Protein AF-A0A9D4T4E4-F1 (afdb_monomer)

pLDDT: mean 84.23, std 13.69, range [41.06, 98.38]

Organism: Rhipicephalus sanguineus (NCBI:txid34632)

Radius of gyration: 38.98 Å; Cα contacts (8 Å, |Δi|>4): 23; chains: 1; bounding box: 64×42×98 Å

Solvent-accessible surface area (backbone atoms only — not comparable to full-atom values): 7579 Å² total; per-residue (Å²): 111,74,64,62,55,51,50,53,55,56,48,52,54,49,51,55,43,43,73,77,37,86,53,68,66,42,52,54,54,53,50,53,52,52,51,52,53,51,50,41,46,73,77,64,46,86,82,84,79,56,64,70,61,50,53,53,48,50,54,52,51,49,52,51,49,53,53,49,51,54,53,51,51,52,51,52,51,52,53,52,50,52,52,51,52,54,50,50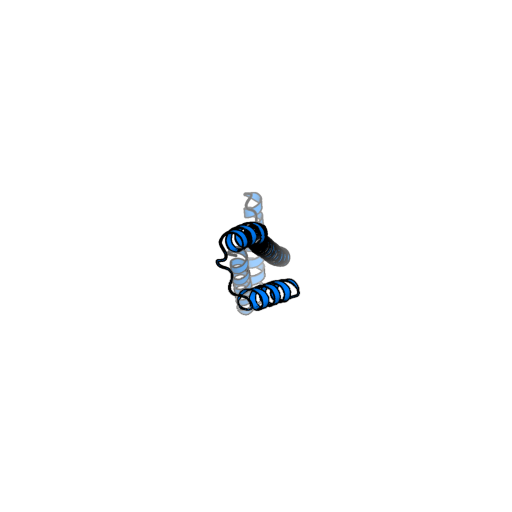,54,51,52,50,53,49,50,52,56,53,56,69,48,45,63,61,50,50,54,53,32,58,77,66,68,71,63,63,85,63,72,53,57,58,50,52,51,52,53,51,53,68,70,77,113

InterPro domains:
  IPR007019 Surfeit locus 6 [PTHR14369] (6-119)
  IPR029190 Ribosomal RNA-processing protein 14/surfeit locus protein 6, C-terminal domain [PF04935] (5-107)

Structure (mmCIF, N/CA/C/O backbone):
data_AF-A0A9D4T4E4-F1
#
_entry.id   AF-A0A9D4T4E4-F1
#
loop_
_atom_site.group_PDB
_atom_site.id
_atom_site.type_symbol
_atom_site.label_atom_id
_atom_site.label_alt_id
_atom_site.label_comp_id
_atom_site.label_asym_id
_atom_site.label_entity_id
_atom_site.label_seq_id
_atom_site.pdbx_PDB_ins_code
_atom_site.Cartn_x
_atom_site.Cartn_y
_atom_site.Cartn_z
_atom_site.occupancy
_atom_site.B_iso_or_equiv
_atom_site.auth_seq_id
_atom_site.auth_comp_id
_atom_site.auth_asym_id
_atom_site.auth_atom_id
_atom_site.pdbx_PDB_model_num
ATOM 1 N N . MET A 1 1 ? -3.574 -0.865 19.584 1.00 66.56 1 MET A N 1
ATOM 2 C CA . MET A 1 1 ? -4.077 0.512 19.844 1.00 66.56 1 MET A CA 1
ATOM 3 C C . MET A 1 1 ? -4.085 0.703 21.353 1.00 66.56 1 MET A C 1
ATOM 5 O O . MET A 1 1 ? -4.354 -0.276 22.032 1.00 66.56 1 MET A O 1
ATOM 9 N N . LYS A 1 2 ? -3.788 1.898 21.884 1.00 76.06 2 LYS A N 1
ATOM 10 C CA . LYS A 1 2 ? -3.847 2.154 23.340 1.00 76.06 2 LYS A CA 1
ATOM 11 C C . LYS A 1 2 ? -5.277 1.988 23.887 1.00 76.06 2 LYS A C 1
ATOM 13 O O . LYS A 1 2 ? -5.453 1.361 24.914 1.00 76.06 2 LYS A O 1
ATOM 18 N N . VAL A 1 3 ? -6.276 2.438 23.122 1.00 82.44 3 VAL A N 1
ATOM 19 C CA . VAL A 1 3 ? -7.704 2.424 23.501 1.00 82.44 3 VAL A CA 1
ATOM 20 C C . VAL A 1 3 ? -8.283 1.013 23.661 1.00 82.44 3 VAL A C 1
ATOM 22 O O . VAL A 1 3 ? -8.920 0.740 24.663 1.00 82.44 3 VAL A O 1
ATOM 25 N N . VAL A 1 4 ? -8.020 0.096 22.722 1.00 83.56 4 VAL A N 1
ATOM 26 C CA . VAL A 1 4 ? -8.532 -1.292 22.803 1.00 83.56 4 VAL A CA 1
ATOM 27 C C . VAL A 1 4 ? -7.968 -2.021 24.025 1.00 83.56 4 VAL A C 1
ATOM 29 O O . VAL A 1 4 ? -8.730 -2.574 24.802 1.00 83.56 4 VAL A O 1
ATOM 32 N N . ARG A 1 5 ? -6.654 -1.904 24.262 1.00 84.12 5 ARG A N 1
ATOM 33 C CA . ARG A 1 5 ? -6.010 -2.466 25.461 1.00 84.12 5 ARG A CA 1
ATOM 34 C C . ARG A 1 5 ? -6.554 -1.860 26.752 1.00 84.12 5 ARG A C 1
ATOM 36 O O . ARG A 1 5 ? -6.746 -2.565 27.730 1.00 84.12 5 ARG A O 1
ATOM 43 N N . GLN A 1 6 ? -6.821 -0.554 26.751 1.00 82.31 6 GLN A N 1
ATOM 44 C CA . GLN A 1 6 ? -7.421 0.110 27.904 1.00 82.31 6 GLN A CA 1
ATOM 45 C C . GLN A 1 6 ? -8.834 -0.415 28.190 1.00 82.31 6 GLN A C 1
ATOM 47 O O . GLN A 1 6 ? -9.192 -0.562 29.352 1.00 82.31 6 GLN A O 1
ATOM 52 N N . LEU A 1 7 ? -9.624 -0.716 27.154 1.00 83.06 7 LEU A N 1
ATOM 53 C CA . LEU A 1 7 ? -10.957 -1.297 27.313 1.00 83.06 7 LEU A CA 1
ATOM 54 C C . LEU A 1 7 ? -10.909 -2.733 27.823 1.00 83.06 7 LEU A C 1
ATOM 56 O O . LEU A 1 7 ? -11.669 -3.050 28.726 1.00 83.06 7 LEU A O 1
ATOM 60 N N . GLU A 1 8 ? -10.003 -3.563 27.307 1.00 85.19 8 GLU A N 1
ATOM 61 C CA . GLU A 1 8 ? -9.796 -4.939 27.782 1.00 85.19 8 GLU A CA 1
ATOM 62 C C . GLU A 1 8 ? -9.475 -4.954 29.283 1.00 85.19 8 GLU A C 1
ATOM 64 O O . GLU A 1 8 ? -10.204 -5.563 30.061 1.00 85.19 8 GLU A O 1
ATOM 69 N N . VAL A 1 9 ? -8.485 -4.160 29.707 1.00 86.62 9 VAL A N 1
ATOM 70 C CA . VAL A 1 9 ? -8.121 -3.997 31.126 1.00 86.62 9 VAL A CA 1
ATOM 71 C C . VAL A 1 9 ? -9.294 -3.462 31.951 1.00 86.62 9 VAL A C 1
ATOM 73 O O . VAL A 1 9 ? -9.502 -3.858 33.095 1.00 86.62 9 VAL A O 1
ATOM 76 N N . ASN A 1 10 ? -10.076 -2.536 31.395 1.00 81.81 10 ASN A N 1
ATOM 77 C CA . ASN A 1 10 ? -11.219 -1.963 32.095 1.00 81.81 10 ASN A CA 1
ATOM 78 C C . ASN A 1 10 ? -12.392 -2.937 32.227 1.00 81.81 10 ASN A C 1
ATOM 80 O O . ASN A 1 10 ? -13.166 -2.747 33.162 1.00 81.81 10 ASN A O 1
ATOM 84 N N . VAL A 1 11 ? -12.550 -3.896 31.310 1.00 84.69 11 VAL A N 1
ATOM 85 C CA . VAL A 1 11 ? -13.552 -4.972 31.366 1.00 84.69 11 VAL A CA 1
ATOM 86 C C . VAL A 1 11 ? -13.113 -6.041 32.358 1.00 84.69 11 VAL A C 1
ATOM 88 O O . VAL A 1 11 ? -13.910 -6.446 33.191 1.00 84.69 11 VAL A O 1
ATOM 91 N N . GLU A 1 12 ? -11.844 -6.439 32.326 1.00 85.00 12 GLU A N 1
ATOM 92 C CA . GLU A 1 12 ? -11.268 -7.416 33.256 1.00 85.00 12 GLU A CA 1
ATOM 93 C C . GLU A 1 12 ? -11.374 -6.940 34.710 1.00 85.00 12 GLU A C 1
ATOM 95 O O . GLU A 1 12 ? -11.866 -7.661 35.567 1.00 85.00 12 GLU A O 1
ATOM 100 N N . LYS A 1 13 ? -11.078 -5.660 34.971 1.00 82.88 13 LYS A N 1
ATOM 101 C CA . LYS A 1 13 ? -11.311 -5.053 36.292 1.00 82.88 13 LYS A CA 1
ATOM 102 C C . LYS A 1 13 ? -12.771 -5.111 36.744 1.00 82.88 13 LYS A C 1
ATOM 104 O O . LYS A 1 13 ? -13.008 -5.248 37.934 1.00 82.88 13 LYS A O 1
ATOM 109 N N . MET A 1 14 ? -13.732 -4.957 35.827 1.00 76.19 14 MET A N 1
ATOM 110 C CA . MET A 1 14 ? -15.157 -5.031 36.182 1.00 76.19 14 MET A CA 1
ATOM 111 C C . MET A 1 14 ? -15.578 -6.462 36.494 1.00 76.19 14 MET A C 1
ATOM 113 O O . MET A 1 14 ? -16.314 -6.652 37.448 1.00 76.19 14 MET A O 1
ATOM 117 N N . LYS A 1 15 ? -15.064 -7.446 35.747 1.00 81.50 15 LYS A N 1
ATOM 118 C CA . LYS A 1 15 ? -15.314 -8.865 36.018 1.00 81.50 15 LYS A CA 1
ATOM 119 C C . LYS A 1 15 ? -14.782 -9.282 37.386 1.00 81.50 15 LYS A C 1
ATOM 121 O O . LYS A 1 15 ? -15.525 -9.856 38.163 1.00 81.50 15 LYS A O 1
ATOM 126 N N . ASN A 1 16 ? -13.553 -8.890 37.722 1.00 82.12 16 ASN A N 1
ATOM 127 C CA . ASN A 1 16 ? -12.975 -9.197 39.034 1.00 82.12 16 ASN A CA 1
ATOM 128 C C . ASN A 1 16 ? -13.783 -8.547 40.177 1.00 82.12 16 ASN A C 1
ATOM 130 O O . ASN A 1 16 ? -14.020 -9.164 41.204 1.00 82.12 16 ASN A O 1
ATOM 134 N N . LEU A 1 17 ? -14.267 -7.313 39.980 1.00 74.69 17 LEU A N 1
ATOM 135 C CA . LEU A 1 17 ? -15.128 -6.624 40.953 1.00 74.69 17 LEU A CA 1
ATOM 136 C C . LEU A 1 17 ? -16.529 -7.250 41.081 1.00 74.69 17 LEU A C 1
ATOM 138 O O . LEU A 1 17 ? -17.143 -7.125 42.135 1.00 74.69 17 LEU A O 1
ATOM 142 N N . GLU A 1 18 ? -17.044 -7.871 40.017 1.00 74.62 18 GLU A N 1
ATOM 143 C CA . GLU A 1 18 ? -18.303 -8.630 40.021 1.00 74.62 18 GLU A CA 1
ATOM 144 C C . GLU A 1 18 ? -18.142 -10.002 40.703 1.00 74.62 18 GLU A C 1
ATOM 146 O O . GLU A 1 18 ? -19.095 -10.492 41.304 1.00 74.62 18 GLU A O 1
ATOM 151 N N . GLU A 1 19 ? -16.949 -10.602 40.642 1.00 74.88 19 GLU A N 1
ATOM 152 C CA . GLU A 1 19 ? -16.606 -11.855 41.333 1.00 74.88 19 GLU A CA 1
ATOM 153 C C . GLU A 1 19 ? -16.436 -11.663 42.852 1.00 74.88 19 GLU A C 1
ATOM 155 O O . GLU A 1 19 ? -16.855 -12.528 43.621 1.00 74.88 19 GLU A O 1
ATOM 160 N N . ASP A 1 20 ? -15.871 -10.530 43.286 1.00 70.94 20 ASP A N 1
ATOM 161 C CA . ASP A 1 20 ? -15.592 -10.245 44.702 1.00 70.94 20 ASP A CA 1
ATOM 162 C C . ASP A 1 20 ? -16.824 -9.752 45.502 1.00 70.94 20 ASP A C 1
ATOM 164 O O . ASP A 1 20 ? -16.930 -10.039 46.695 1.00 70.94 20 ASP A O 1
ATOM 168 N N . ASP A 1 21 ? -17.757 -9.005 44.888 1.00 67.50 21 ASP A N 1
ATOM 169 C CA . ASP A 1 21 ? -18.919 -8.400 45.570 1.00 67.50 21 ASP A CA 1
ATOM 170 C C . ASP A 1 21 ? -20.192 -8.439 44.684 1.00 67.50 21 ASP A C 1
ATOM 172 O O . ASP A 1 21 ? -20.262 -7.745 43.664 1.00 67.50 21 ASP A O 1
ATOM 176 N N . PRO A 1 22 ? -21.259 -9.165 45.074 1.00 67.06 22 PRO A N 1
ATOM 177 C CA . PRO A 1 22 ? -22.201 -9.702 44.093 1.00 67.06 22 PRO A CA 1
ATOM 178 C C . PRO A 1 22 ? -23.139 -8.699 43.403 1.00 67.06 22 PRO A C 1
ATOM 180 O O . PRO A 1 22 ? -23.575 -9.000 42.300 1.00 67.06 22 PRO A O 1
ATOM 183 N N . GLU A 1 23 ? -23.460 -7.512 43.953 1.00 68.25 23 GLU A N 1
ATOM 184 C CA . GLU A 1 23 ? -24.370 -6.583 43.234 1.00 68.25 23 GLU A CA 1
ATOM 185 C C . GLU A 1 23 ? -24.256 -5.082 43.554 1.00 68.25 23 GLU A C 1
ATOM 187 O O . GLU A 1 23 ? -24.329 -4.255 42.641 1.00 68.25 23 GLU A O 1
ATOM 192 N N . ARG A 1 24 ? -24.134 -4.678 44.830 1.00 72.31 24 ARG A N 1
ATOM 193 C CA . ARG A 1 24 ? -24.204 -3.244 45.195 1.00 72.31 24 ARG A CA 1
ATOM 194 C C . ARG A 1 24 ? -22.977 -2.457 44.736 1.00 72.31 24 ARG A C 1
ATOM 196 O O . ARG A 1 24 ? -23.123 -1.429 44.080 1.00 72.31 24 ARG A O 1
ATOM 203 N N . ARG A 1 25 ? -21.771 -2.962 45.019 1.00 74.00 25 ARG A N 1
ATOM 204 C CA . ARG A 1 25 ? -20.511 -2.297 44.639 1.00 74.00 25 ARG A CA 1
ATOM 205 C C . ARG A 1 25 ? -20.329 -2.222 43.121 1.00 74.00 25 ARG A C 1
ATOM 207 O O . ARG A 1 25 ? -19.860 -1.202 42.618 1.00 74.00 25 ARG A O 1
ATOM 214 N N . ALA A 1 26 ? -20.753 -3.254 42.390 1.00 74.44 26 ALA A N 1
ATOM 215 C CA . ALA A 1 26 ? -20.711 -3.273 40.931 1.00 74.44 26 ALA A CA 1
ATOM 216 C C . ALA A 1 26 ? -21.625 -2.198 40.311 1.00 74.44 26 ALA A C 1
ATOM 218 O O . ALA A 1 26 ? -21.178 -1.442 39.444 1.00 74.44 26 ALA A O 1
ATOM 219 N N . LYS A 1 27 ? -22.869 -2.064 40.799 1.00 82.25 27 LYS A N 1
ATOM 220 C CA . LYS A 1 27 ? -23.818 -1.031 40.339 1.00 82.25 27 LYS A CA 1
ATOM 221 C C . LYS A 1 27 ? -23.291 0.381 40.614 1.00 82.25 27 LYS A C 1
ATOM 223 O O . LYS A 1 27 ? -23.223 1.194 39.694 1.00 82.25 27 LYS A O 1
ATOM 228 N N . GLU A 1 28 ? -22.788 0.643 41.821 1.00 85.25 28 GLU A N 1
ATOM 229 C CA . GLU A 1 28 ? -22.179 1.936 42.172 1.00 85.25 28 GLU A CA 1
ATOM 230 C C . GLU A 1 28 ? -20.954 2.272 41.299 1.00 85.25 28 GLU A C 1
ATOM 232 O O . GLU A 1 28 ? -20.758 3.420 40.889 1.00 85.25 28 GLU A O 1
ATOM 237 N N . ALA A 1 29 ? -20.110 1.282 40.986 1.00 83.69 29 ALA A N 1
ATOM 238 C CA . ALA A 1 29 ? -18.943 1.474 40.126 1.00 83.69 29 ALA A CA 1
ATOM 239 C C . ALA A 1 29 ? -19.335 1.769 38.667 1.00 83.69 29 ALA A C 1
ATOM 241 O O . ALA A 1 29 ? -18.710 2.615 38.014 1.00 83.69 29 ALA A O 1
ATOM 242 N N . GLN A 1 30 ? -20.374 1.105 38.152 1.00 84.44 30 GLN A N 1
ATOM 243 C CA . GLN A 1 30 ? -20.922 1.371 36.821 1.00 84.44 30 GLN A CA 1
ATOM 244 C C . GLN A 1 30 ? -21.548 2.770 36.739 1.00 84.44 30 GLN A C 1
ATOM 246 O O . GLN A 1 30 ? -21.277 3.503 35.786 1.00 84.44 30 GLN A O 1
ATOM 251 N N . GLU A 1 31 ? -22.313 3.179 37.752 1.00 89.75 31 GLU A N 1
ATOM 252 C CA . GLU A 1 31 ? -22.899 4.520 37.836 1.00 89.75 31 GLU A CA 1
ATOM 253 C C . GLU A 1 31 ? -21.822 5.604 37.868 1.00 89.75 31 GLU A C 1
ATOM 255 O O . GLU A 1 31 ? -21.859 6.525 37.050 1.00 89.75 31 GLU A O 1
ATOM 260 N N . LYS A 1 32 ? -20.800 5.459 38.723 1.00 90.44 32 LYS A N 1
ATOM 261 C CA . LYS A 1 32 ? -19.649 6.378 38.754 1.00 90.44 32 LYS A CA 1
ATOM 262 C C . LYS A 1 32 ? -18.988 6.491 37.382 1.00 90.44 32 LYS A C 1
ATOM 264 O O . LYS A 1 32 ? -18.742 7.598 36.907 1.00 90.44 32 LYS A O 1
ATOM 269 N N . ARG A 1 33 ? -18.746 5.368 36.694 1.00 87.44 33 ARG A N 1
ATOM 270 C CA . ARG A 1 33 ? -18.189 5.376 35.328 1.00 87.44 33 ARG A CA 1
ATOM 271 C C . ARG A 1 33 ? -19.090 6.108 34.336 1.00 87.44 33 ARG A C 1
ATOM 273 O O . ARG A 1 33 ? -18.580 6.827 33.480 1.00 87.44 33 ARG A O 1
ATOM 280 N N . ASN A 1 34 ? -20.403 5.939 34.429 1.00 90.12 34 ASN A N 1
ATOM 281 C CA . ASN A 1 34 ? -21.346 6.613 33.541 1.00 90.12 34 ASN A CA 1
ATOM 282 C C . ASN A 1 34 ? -21.364 8.128 33.777 1.00 90.12 34 ASN A C 1
ATOM 284 O O . ASN A 1 34 ? -21.330 8.881 32.802 1.00 90.12 34 ASN A O 1
ATOM 288 N N . TRP A 1 35 ? -21.312 8.572 35.035 1.00 93.69 35 TRP A N 1
ATOM 289 C CA . TRP A 1 35 ? -21.200 9.989 35.385 1.00 93.69 35 TRP A CA 1
ATOM 290 C C . TRP A 1 35 ? -19.883 10.606 34.918 1.00 93.69 35 TRP A C 1
ATOM 292 O O . TRP A 1 35 ? -19.902 11.656 34.280 1.00 93.69 35 TRP A O 1
ATOM 302 N N . HIS A 1 36 ? -18.753 9.925 35.132 1.00 91.69 36 HIS A N 1
ATOM 303 C CA . HIS A 1 36 ? -17.462 10.379 34.609 1.00 91.69 36 HIS A CA 1
ATOM 304 C C . HIS A 1 36 ? -17.482 10.507 33.084 1.00 91.69 36 HIS A C 1
ATOM 306 O O . HIS A 1 36 ? -17.087 11.533 32.548 1.00 91.69 36 HIS A O 1
ATOM 312 N N . ARG A 1 37 ? -18.050 9.527 32.370 1.00 90.38 37 ARG A N 1
ATOM 313 C CA . ARG A 1 37 ? -18.204 9.607 30.909 1.00 90.38 37 ARG A CA 1
ATOM 314 C C . ARG A 1 37 ? -19.104 10.755 30.462 1.00 90.38 37 ARG A C 1
ATOM 316 O O . ARG A 1 37 ? -18.900 11.293 29.377 1.00 90.38 37 ARG A O 1
ATOM 323 N N . ALA A 1 38 ? -20.157 11.069 31.212 1.00 92.62 38 ALA A N 1
ATOM 324 C CA . ALA A 1 38 ? -21.030 12.197 30.903 1.00 92.62 38 ALA A CA 1
ATOM 325 C C . ALA A 1 38 ? -20.283 13.525 31.085 1.00 92.62 38 ALA A C 1
ATOM 327 O O . ALA A 1 38 ? -20.362 14.387 30.211 1.00 92.62 38 ALA A O 1
ATOM 328 N N . LEU A 1 39 ? -19.498 13.637 32.159 1.00 95.62 39 LEU A N 1
ATOM 329 C CA . LEU A 1 39 ? -18.659 14.795 32.448 1.00 95.62 39 LEU A CA 1
ATOM 330 C C . LEU A 1 39 ? -17.564 14.987 31.388 1.00 95.62 39 LEU A C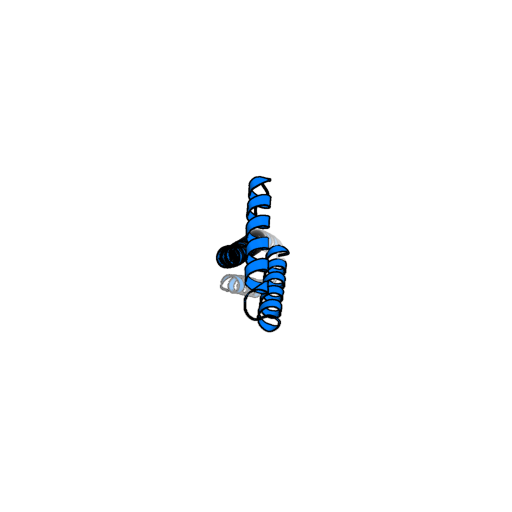 1
ATOM 332 O O . LEU A 1 39 ? -17.480 16.065 30.810 1.00 95.62 39 LEU A O 1
ATOM 336 N N . ASP A 1 40 ? -16.833 13.929 31.025 1.00 93.88 40 ASP A N 1
ATOM 337 C CA . ASP A 1 40 ? -15.817 13.958 29.960 1.00 93.88 40 ASP A CA 1
ATOM 338 C C . ASP A 1 40 ? -16.411 14.432 28.624 1.00 93.88 40 ASP A C 1
ATOM 340 O O . ASP A 1 40 ? -15.809 15.215 27.887 1.00 93.88 40 ASP A O 1
ATOM 344 N N . ARG A 1 41 ? -17.622 13.966 28.288 1.00 93.19 41 ARG A N 1
ATOM 345 C CA . ARG A 1 41 ? -18.318 14.400 27.069 1.00 93.19 41 ARG A CA 1
ATOM 346 C C . ARG A 1 41 ? -18.737 15.866 27.140 1.00 93.19 41 ARG A C 1
ATOM 348 O O . ARG A 1 41 ? -18.639 16.543 26.119 1.00 93.19 41 ARG A O 1
ATOM 355 N N . ALA A 1 42 ? -19.186 16.341 28.301 1.00 94.75 42 ALA A N 1
ATOM 356 C CA . ALA A 1 42 ? -19.554 17.739 28.518 1.00 94.75 42 ALA A CA 1
ATOM 357 C C . ALA A 1 42 ? -18.334 18.672 28.447 1.00 94.75 42 ALA A C 1
ATOM 359 O O . ALA A 1 42 ? -18.428 19.761 27.889 1.00 94.75 42 ALA A O 1
ATOM 360 N N . GLU A 1 43 ? -17.174 18.210 28.917 1.00 94.88 43 GLU A N 1
ATOM 361 C CA . GLU A 1 43 ? -15.883 18.894 28.769 1.00 94.88 43 GLU A CA 1
ATOM 362 C C . GLU A 1 43 ? -15.386 18.908 27.305 1.00 94.88 43 GLU A C 1
ATOM 364 O O . GLU A 1 43 ? -14.505 19.680 26.933 1.00 94.88 43 GLU A O 1
ATOM 369 N N . GLY A 1 44 ? -15.980 18.083 26.433 1.00 92.81 44 GLY A N 1
ATOM 370 C CA . GLY A 1 44 ? -15.663 18.006 25.004 1.00 92.81 44 GLY A CA 1
ATOM 371 C C . GLY A 1 44 ? -14.685 16.886 24.632 1.00 92.81 44 GLY A C 1
ATOM 372 O O . GLY A 1 44 ? -14.245 16.789 23.478 1.00 92.81 44 GLY A O 1
ATOM 373 N N . ILE A 1 45 ? -14.355 15.998 25.571 1.00 92.44 45 ILE A N 1
ATOM 374 C CA . ILE A 1 45 ? -13.484 14.845 25.344 1.00 92.44 45 ILE A CA 1
ATOM 375 C C . ILE A 1 45 ? -14.254 13.765 24.568 1.00 92.44 45 ILE A C 1
ATOM 377 O O . ILE A 1 45 ? -15.332 13.300 24.942 1.00 92.44 45 ILE A O 1
ATOM 381 N N . LYS A 1 46 ? -13.679 13.314 23.445 1.00 88.69 46 LYS A N 1
ATOM 382 C CA . LYS A 1 46 ? -14.278 12.278 22.586 1.00 88.69 46 LYS A CA 1
ATOM 383 C C . LYS A 1 46 ? -14.059 10.880 23.169 1.00 88.69 46 LYS A C 1
ATOM 385 O O . LYS A 1 46 ? -13.093 10.204 22.808 1.00 88.69 46 LYS A O 1
ATOM 390 N N . VAL A 1 47 ? -14.988 10.431 24.007 1.00 88.19 47 VAL A N 1
ATOM 391 C CA . VAL A 1 47 ? -15.012 9.070 24.569 1.00 88.19 47 VAL A CA 1
ATOM 392 C C . VAL A 1 47 ? -15.311 8.044 23.462 1.00 88.19 47 VAL A C 1
ATOM 394 O O . VAL A 1 47 ? -16.315 8.154 22.759 1.00 88.19 47 VAL A O 1
ATOM 397 N N . ARG A 1 48 ? -14.424 7.058 23.264 1.00 85.31 48 ARG A N 1
ATOM 398 C CA . ARG A 1 48 ? -14.496 6.045 22.188 1.00 85.31 48 ARG A CA 1
ATOM 399 C C . ARG A 1 48 ? -14.403 4.636 22.767 1.00 85.31 48 ARG A C 1
ATOM 401 O O . ARG A 1 48 ? -13.391 3.958 22.583 1.00 85.31 48 ARG A O 1
ATOM 408 N N . ASP A 1 49 ? -15.476 4.221 23.424 1.00 82.31 49 ASP A N 1
ATOM 409 C CA . ASP A 1 49 ? -15.498 3.002 24.238 1.00 82.31 49 ASP A CA 1
ATOM 410 C C . ASP A 1 49 ? -16.254 1.829 23.588 1.00 82.31 49 ASP A C 1
ATOM 412 O O . ASP A 1 49 ? -16.221 0.720 24.112 1.00 82.31 49 ASP A O 1
ATOM 416 N N . ASP A 1 50 ? -16.903 2.039 22.437 1.00 88.25 50 ASP A N 1
ATOM 417 C CA . ASP A 1 50 ? -17.748 1.016 21.811 1.00 88.25 50 ASP A CA 1
ATOM 418 C C . ASP A 1 50 ? -16.913 -0.112 21.170 1.00 88.25 50 ASP A C 1
ATOM 420 O O . ASP A 1 50 ? -16.182 0.132 20.195 1.00 88.25 50 ASP A O 1
ATOM 424 N N . PRO A 1 51 ? -17.045 -1.370 21.636 1.00 85.00 51 PRO A N 1
ATOM 425 C CA . PRO A 1 51 ? -16.189 -2.472 21.194 1.00 85.00 51 PRO A CA 1
ATOM 426 C C . PRO A 1 51 ? -16.385 -2.797 19.706 1.00 85.00 51 PRO A C 1
ATOM 428 O O . PRO A 1 51 ? -15.411 -2.945 18.963 1.00 85.00 51 PRO A O 1
ATOM 431 N N . VAL A 1 52 ? -17.636 -2.796 19.237 1.00 88.12 52 VAL A N 1
ATOM 432 C CA . VAL A 1 52 ? -17.998 -3.091 17.839 1.00 88.12 52 VAL A CA 1
ATOM 433 C C . VAL A 1 52 ? -17.377 -2.073 16.874 1.00 88.12 52 VAL A C 1
ATOM 435 O O . VAL A 1 52 ? -16.819 -2.426 15.829 1.00 88.12 52 VAL A O 1
ATOM 438 N N . LEU A 1 53 ? -17.419 -0.783 17.225 1.00 89.31 53 LEU A N 1
ATOM 439 C CA . LEU A 1 53 ? -16.868 0.279 16.381 1.00 89.31 53 LEU A CA 1
ATOM 440 C C . LEU A 1 53 ? -15.339 0.239 16.335 1.00 89.31 53 LEU A C 1
ATOM 442 O O . LEU A 1 53 ? -14.740 0.539 15.291 1.00 89.31 53 LEU A O 1
ATOM 446 N N . LEU A 1 54 ? -14.698 -0.142 17.439 1.00 88.38 54 LEU A N 1
ATOM 447 C CA . LEU A 1 54 ? -13.249 -0.287 17.514 1.00 88.38 54 LEU A CA 1
ATOM 448 C C . LEU A 1 54 ? -12.750 -1.465 16.685 1.00 88.38 54 LEU A C 1
ATOM 450 O O . LEU A 1 54 ? -11.797 -1.296 15.919 1.00 88.38 54 LEU A O 1
ATOM 454 N N . GLU A 1 55 ? -13.424 -2.609 16.753 1.00 89.38 55 GLU A N 1
ATOM 455 C CA . GLU A 1 55 ? -13.113 -3.764 15.915 1.00 89.38 55 GLU A CA 1
ATOM 456 C C . GLU A 1 55 ? -13.271 -3.422 14.425 1.00 89.38 55 GLU A C 1
ATOM 458 O O . GLU A 1 55 ? -12.361 -3.633 13.615 1.00 89.38 55 GLU A O 1
ATOM 463 N N . ALA A 1 56 ? -14.377 -2.770 14.053 1.00 91.88 56 ALA A N 1
ATOM 464 C CA . ALA A 1 56 ? -14.594 -2.302 12.687 1.00 91.88 56 ALA A CA 1
ATOM 465 C C . ALA A 1 56 ? -13.513 -1.299 12.235 1.00 91.88 56 ALA A C 1
ATOM 467 O O . ALA A 1 56 ? -13.102 -1.293 11.069 1.00 91.88 56 ALA A O 1
ATOM 468 N N . SER A 1 57 ? -13.029 -0.442 13.138 1.00 91.25 57 SER A N 1
ATOM 469 C CA . SER A 1 57 ? -11.930 0.494 12.871 1.00 91.25 57 SER A CA 1
ATOM 470 C C . SER A 1 57 ? -10.599 -0.230 12.642 1.00 91.25 57 SER A C 1
ATOM 472 O O . SER A 1 57 ? -9.849 0.139 11.727 1.00 91.25 57 SER A O 1
ATOM 474 N N . LEU A 1 58 ? -10.319 -1.294 13.405 1.00 91.25 58 LEU A N 1
ATOM 475 C CA . LEU A 1 58 ? -9.152 -2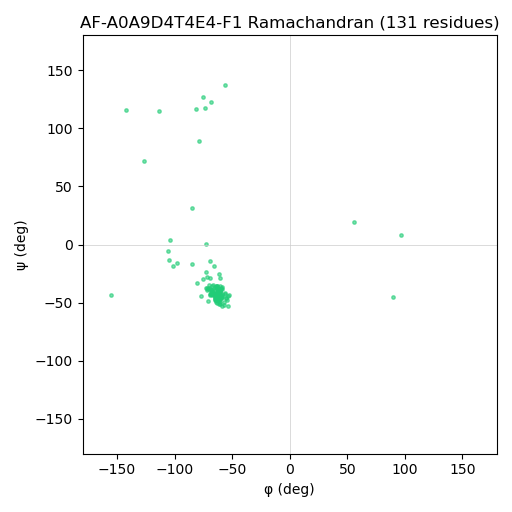.157 13.206 1.00 91.25 58 LEU A CA 1
ATOM 476 C C . LEU A 1 58 ? -9.209 -2.853 11.846 1.00 91.25 58 LEU A C 1
ATOM 478 O O . LEU A 1 58 ? -8.270 -2.704 11.059 1.00 91.25 58 LEU A O 1
ATOM 482 N N . LYS A 1 59 ? -10.339 -3.486 11.515 1.00 93.69 59 LYS A N 1
ATOM 483 C CA . LYS A 1 59 ? -10.573 -4.117 10.205 1.00 93.69 59 LYS A CA 1
ATOM 484 C C . LYS A 1 59 ? -10.374 -3.121 9.057 1.00 93.69 59 LYS A C 1
ATOM 486 O O . LYS A 1 59 ? -9.648 -3.385 8.097 1.00 93.69 59 LYS A O 1
ATOM 491 N N . ARG A 1 60 ? -10.928 -1.906 9.172 1.00 96.12 60 ARG A N 1
ATOM 492 C CA . ARG A 1 60 ? -10.718 -0.822 8.188 1.00 96.12 60 ARG A CA 1
ATOM 493 C C . ARG A 1 60 ? -9.249 -0.408 8.074 1.00 96.12 60 ARG A C 1
ATOM 495 O O . ARG A 1 60 ? -8.755 -0.185 6.966 1.00 96.12 60 ARG A O 1
AT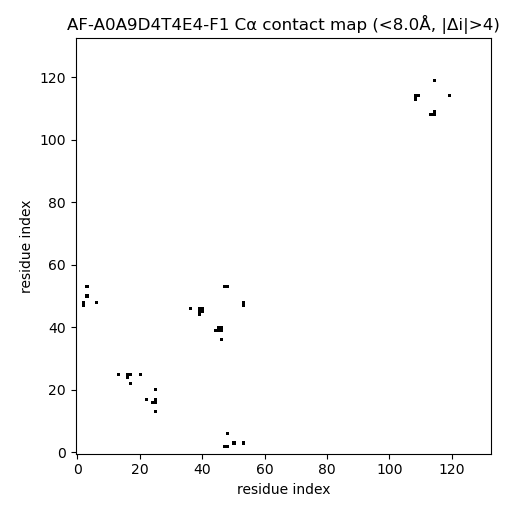OM 502 N N . ARG A 1 61 ? -8.536 -0.282 9.196 1.00 95.00 61 ARG A N 1
ATOM 503 C CA . ARG A 1 61 ? -7.104 0.056 9.221 1.00 95.00 61 ARG A CA 1
ATOM 504 C C . ARG A 1 61 ? -6.271 -1.022 8.537 1.00 95.00 61 ARG A C 1
ATOM 506 O O . ARG A 1 61 ? -5.374 -0.679 7.766 1.00 95.00 61 ARG A O 1
ATOM 513 N N . GLU A 1 62 ? -6.566 -2.285 8.797 1.00 96.31 62 GLU A N 1
ATOM 514 C CA . GLU A 1 62 ? -5.895 -3.414 8.169 1.00 96.31 62 GLU A CA 1
ATOM 515 C C . GLU A 1 62 ? -6.154 -3.452 6.662 1.00 96.31 62 GLU A C 1
ATOM 517 O O . GLU A 1 62 ? -5.201 -3.443 5.882 1.00 96.31 62 GLU A O 1
ATOM 522 N N . LYS A 1 63 ? -7.416 -3.336 6.231 1.00 97.56 63 LYS A N 1
ATOM 523 C CA . LYS A 1 63 ? -7.780 -3.252 4.808 1.00 97.56 63 LYS A CA 1
ATOM 524 C C . LYS A 1 63 ? -7.025 -2.128 4.094 1.00 97.56 63 LYS A C 1
ATOM 526 O O . LYS A 1 63 ? -6.469 -2.338 3.018 1.00 97.56 63 LYS A O 1
ATOM 531 N N . ARG A 1 64 ? -6.922 -0.941 4.708 1.00 97.31 64 ARG A N 1
ATOM 532 C CA . ARG A 1 64 ? -6.123 0.173 4.160 1.00 97.31 64 ARG A CA 1
ATOM 533 C C . ARG A 1 64 ? -4.635 -0.164 4.061 1.00 97.31 64 ARG A C 1
ATOM 535 O O . ARG A 1 64 ? -4.003 0.204 3.073 1.00 97.31 64 ARG A O 1
ATOM 542 N N . ARG A 1 65 ? -4.059 -0.850 5.054 1.00 97.38 65 ARG A N 1
ATOM 543 C CA . ARG A 1 65 ? -2.656 -1.302 5.014 1.00 97.38 65 ARG A CA 1
ATOM 544 C C . ARG A 1 65 ? -2.427 -2.300 3.884 1.00 97.38 65 ARG A C 1
ATOM 546 O O . ARG A 1 65 ? -1.501 -2.109 3.102 1.00 97.38 65 ARG A O 1
ATOM 553 N N . GLN A 1 66 ? -3.303 -3.291 3.744 1.00 97.81 66 GLN A N 1
ATOM 554 C CA . GLN A 1 66 ? -3.237 -4.279 2.669 1.00 97.81 66 GLN A CA 1
ATOM 555 C C . GLN A 1 66 ? -3.361 -3.620 1.288 1.00 97.81 66 GLN A C 1
ATOM 557 O O . GLN A 1 66 ? -2.561 -3.895 0.399 1.00 97.81 66 GLN A O 1
ATOM 562 N N . GLN A 1 67 ? -4.306 -2.690 1.111 1.00 98.00 67 GLN A N 1
ATOM 563 C CA . GLN A 1 67 ? -4.449 -1.927 -0.133 1.00 98.00 67 GLN A CA 1
ATOM 564 C C . GLN A 1 67 ? -3.197 -1.111 -0.458 1.00 98.00 67 GLN A C 1
ATOM 566 O O . GLN A 1 67 ? -2.770 -1.079 -1.610 1.00 98.00 67 GLN A O 1
ATOM 571 N N . ARG A 1 68 ? -2.596 -0.452 0.542 1.00 98.12 68 ARG A N 1
ATOM 572 C CA . ARG A 1 68 ? -1.331 0.269 0.356 1.00 98.12 68 ARG A CA 1
ATOM 573 C C . ARG A 1 68 ? -0.239 -0.696 -0.090 1.00 98.12 68 ARG A C 1
ATOM 575 O O . ARG A 1 68 ? 0.357 -0.444 -1.129 1.00 98.12 68 ARG A O 1
ATOM 582 N N . ARG A 1 69 ? -0.042 -1.812 0.617 1.00 97.75 69 ARG A N 1
ATOM 583 C CA . ARG A 1 69 ? 0.953 -2.835 0.260 1.00 97.75 69 ARG A CA 1
ATOM 584 C C . ARG A 1 69 ? 0.784 -3.307 -1.188 1.00 97.75 69 ARG A C 1
ATOM 586 O O . ARG A 1 69 ? 1.697 -3.128 -1.979 1.00 97.75 69 ARG A O 1
ATOM 593 N N . LYS A 1 70 ? -0.425 -3.729 -1.576 1.00 97.94 70 LYS A N 1
ATOM 594 C CA . LYS A 1 70 ? -0.740 -4.142 -2.958 1.00 97.94 70 LYS A CA 1
ATOM 595 C C . LYS A 1 70 ? -0.420 -3.057 -3.994 1.00 97.94 70 LYS A C 1
ATOM 597 O O . LYS A 1 70 ? 0.141 -3.351 -5.045 1.00 97.94 70 LYS A O 1
ATOM 602 N N . LYS A 1 71 ? -0.754 -1.792 -3.708 1.00 98.31 71 LYS A N 1
ATOM 603 C CA . LYS A 1 71 ? -0.439 -0.663 -4.604 1.00 98.31 71 LYS A CA 1
ATOM 604 C C . LYS A 1 71 ? 1.069 -0.461 -4.756 1.00 98.31 71 LYS A C 1
ATOM 606 O O . LYS A 1 71 ? 1.525 -0.189 -5.863 1.00 98.31 71 LYS A O 1
ATOM 611 N N . TRP A 1 72 ? 1.834 -0.574 -3.674 1.00 98.00 72 TRP A N 1
ATOM 612 C CA . TRP A 1 72 ? 3.293 -0.455 -3.712 1.00 98.00 72 TRP A CA 1
ATOM 613 C C . TRP A 1 72 ? 3.945 -1.627 -4.451 1.00 98.00 72 TRP A C 1
ATOM 615 O O . TRP A 1 72 ? 4.798 -1.393 -5.307 1.00 98.00 72 TRP A O 1
ATOM 625 N N . ASP A 1 73 ? 3.473 -2.851 -4.218 1.00 98.06 73 ASP A N 1
ATOM 626 C CA . ASP A 1 73 ? 3.957 -4.048 -4.912 1.00 98.06 73 ASP A CA 1
ATOM 627 C C . ASP A 1 73 ? 3.699 -3.949 -6.424 1.00 98.06 73 ASP A C 1
ATOM 629 O O . ASP A 1 73 ? 4.621 -4.107 -7.224 1.00 98.06 73 ASP A O 1
ATOM 633 N N . SER A 1 74 ? 2.482 -3.563 -6.826 1.00 97.88 74 SER A N 1
ATOM 634 C CA . SER A 1 74 ? 2.123 -3.340 -8.234 1.00 97.88 74 SER A CA 1
ATOM 635 C C . SER A 1 74 ? 2.976 -2.245 -8.889 1.00 97.88 74 SER A C 1
ATOM 637 O O . SER A 1 74 ? 3.441 -2.406 -10.019 1.00 97.88 74 SER A O 1
ATOM 639 N N . ARG A 1 75 ? 3.251 -1.139 -8.179 1.00 97.81 75 ARG A N 1
ATOM 640 C CA . ARG A 1 75 ? 4.147 -0.078 -8.672 1.00 97.81 75 ARG A CA 1
ATOM 641 C C . ARG A 1 75 ? 5.567 -0.600 -8.886 1.00 97.81 75 ARG A C 1
ATOM 643 O O . ARG A 1 75 ? 6.147 -0.332 -9.935 1.00 97.81 75 ARG A O 1
ATOM 650 N N . SER A 1 76 ? 6.103 -1.357 -7.930 1.00 98.06 76 SER A N 1
ATOM 651 C CA . SER A 1 76 ? 7.442 -1.951 -8.020 1.00 98.06 76 SER A CA 1
ATOM 652 C C . SER A 1 76 ? 7.549 -2.924 -9.198 1.00 98.06 76 SER A C 1
ATOM 654 O O . SER A 1 76 ? 8.458 -2.807 -10.023 1.00 98.06 76 SER A O 1
ATOM 656 N N . GLN A 1 77 ? 6.569 -3.819 -9.352 1.00 98.00 77 GLN A N 1
ATOM 657 C CA . GLN A 1 77 ? 6.495 -4.747 -10.484 1.00 98.00 77 GLN A CA 1
ATOM 658 C C . GLN A 1 77 ? 6.428 -4.008 -11.825 1.00 98.00 77 GLN A C 1
ATOM 660 O O . GLN A 1 77 ? 7.203 -4.315 -12.730 1.00 98.00 77 GLN A O 1
ATOM 665 N N . ARG A 1 78 ? 5.582 -2.976 -11.939 1.00 98.19 78 ARG A N 1
ATOM 666 C CA . ARG A 1 78 ? 5.457 -2.166 -13.161 1.00 98.19 78 ARG A CA 1
ATOM 667 C C . ARG A 1 78 ? 6.763 -1.460 -13.531 1.00 98.19 78 ARG A C 1
ATOM 669 O O . ARG A 1 78 ? 7.097 -1.361 -14.710 1.00 98.19 78 ARG A O 1
ATOM 676 N N . VAL A 1 79 ? 7.505 -0.953 -12.545 1.00 98.38 79 VAL A N 1
ATOM 677 C CA . VAL A 1 79 ? 8.817 -0.329 -12.781 1.00 98.38 79 VAL A CA 1
ATOM 678 C C . VAL A 1 79 ? 9.815 -1.361 -13.305 1.00 98.38 79 VAL A C 1
ATOM 680 O O . VAL A 1 79 ? 10.458 -1.103 -14.324 1.00 98.38 79 VAL A O 1
ATOM 683 N N . LYS A 1 80 ? 9.895 -2.541 -12.677 1.00 98.06 80 LYS A N 1
ATOM 684 C CA . LYS A 1 80 ? 10.771 -3.636 -13.124 1.00 98.06 80 LYS A CA 1
ATOM 685 C C . LYS A 1 80 ? 10.434 -4.097 -14.544 1.00 98.06 80 LYS A C 1
ATOM 687 O O . LYS A 1 80 ? 11.327 -4.193 -15.379 1.00 98.06 80 LYS A O 1
ATOM 692 N N . GLN A 1 81 ? 9.152 -4.303 -14.848 1.00 98.25 81 GLN A N 1
ATOM 693 C CA . GLN A 1 81 ? 8.691 -4.669 -16.193 1.00 98.25 81 GLN A CA 1
ATOM 694 C C . GLN A 1 81 ? 9.119 -3.631 -17.235 1.00 98.25 81 GLN A C 1
ATOM 696 O O . GLN A 1 81 ? 9.770 -3.980 -18.214 1.00 98.25 81 GLN A O 1
ATOM 701 N N . ARG A 1 82 ? 8.880 -2.337 -16.978 1.00 98.19 82 ARG A N 1
ATOM 702 C CA . ARG A 1 82 ? 9.313 -1.257 -17.883 1.00 98.19 82 ARG A CA 1
ATOM 703 C C . ARG A 1 82 ? 10.825 -1.225 -18.097 1.00 98.19 82 ARG A C 1
ATOM 705 O O . ARG A 1 82 ? 11.279 -0.914 -19.197 1.00 98.19 82 ARG A O 1
ATOM 712 N N . GLN A 1 83 ? 11.618 -1.501 -17.061 1.00 98.00 83 GLN A N 1
ATOM 713 C CA . GLN A 1 83 ? 13.074 -1.591 -17.192 1.00 98.00 83 GLN A CA 1
ATOM 714 C C . GLN A 1 83 ? 13.474 -2.757 -18.104 1.00 98.00 83 GLN A C 1
ATOM 716 O O . GLN A 1 83 ? 14.268 -2.556 -19.024 1.00 98.00 83 GLN A O 1
ATOM 721 N N . ILE A 1 84 ? 12.887 -3.939 -17.896 1.00 97.94 84 ILE A N 1
ATOM 722 C CA . ILE A 1 84 ? 13.137 -5.135 -18.712 1.00 97.94 84 ILE A CA 1
ATOM 723 C C . ILE A 1 84 ? 12.724 -4.892 -20.166 1.00 97.94 84 ILE A C 1
ATOM 725 O O . ILE A 1 84 ? 13.517 -5.140 -21.069 1.00 97.94 84 ILE A O 1
ATOM 729 N N . GLU A 1 85 ? 11.538 -4.336 -20.409 1.00 98.19 85 GLU A N 1
ATOM 730 C CA . GLU A 1 85 ? 11.048 -4.007 -21.753 1.00 98.19 85 GLU A CA 1
ATOM 731 C C . GLU A 1 85 ? 11.983 -3.041 -22.486 1.00 98.19 85 GLU A C 1
ATOM 733 O O . GLU A 1 85 ? 12.321 -3.260 -23.650 1.00 98.19 85 GLU A O 1
ATOM 738 N N . ARG A 1 86 ? 12.447 -1.980 -21.810 1.00 98.25 86 ARG A N 1
ATOM 739 C CA . ARG A 1 86 ? 13.414 -1.032 -22.387 1.00 98.25 86 ARG A CA 1
ATOM 740 C C . ARG A 1 86 ? 14.736 -1.713 -22.720 1.00 98.25 86 ARG A C 1
ATOM 742 O O . ARG A 1 86 ? 15.292 -1.466 -23.790 1.00 98.25 86 ARG A O 1
ATOM 749 N N . GLN A 1 87 ? 15.240 -2.567 -21.830 1.00 98.12 87 GLN A N 1
ATOM 750 C CA . GLN A 1 87 ? 16.463 -3.318 -22.095 1.00 98.12 87 GLN A CA 1
ATOM 751 C C . GLN A 1 87 ? 16.289 -4.298 -23.256 1.00 98.12 87 GLN A C 1
ATOM 753 O O . GLN A 1 87 ? 17.172 -4.354 -24.109 1.00 98.12 87 GLN A O 1
ATOM 758 N N . LYS A 1 88 ? 15.163 -5.017 -23.330 1.00 98.06 88 LYS A N 1
ATOM 759 C CA . LYS A 1 88 ? 14.844 -5.936 -24.429 1.00 98.06 88 LYS A CA 1
ATOM 760 C C . LYS A 1 88 ? 14.832 -5.191 -25.762 1.00 98.06 88 LYS A C 1
ATOM 762 O O . LYS A 1 88 ? 15.645 -5.499 -26.624 1.00 98.06 88 LYS A O 1
ATOM 767 N N . LYS A 1 89 ? 14.067 -4.096 -25.859 1.00 98.12 89 LYS A N 1
ATOM 768 C CA . LYS A 1 89 ? 14.048 -3.224 -27.048 1.00 98.12 89 LYS A CA 1
ATOM 769 C C . LYS A 1 89 ? 15.447 -2.756 -27.450 1.00 98.12 89 LYS A C 1
ATOM 771 O O . LYS A 1 89 ? 15.796 -2.780 -28.626 1.00 98.12 89 LYS A O 1
ATOM 776 N N . ARG A 1 90 ? 16.280 -2.350 -26.485 1.00 97.38 90 ARG A N 1
ATOM 777 C CA . ARG A 1 90 ? 17.664 -1.939 -26.765 1.00 97.38 90 ARG A CA 1
ATOM 778 C C . ARG A 1 90 ? 18.513 -3.096 -27.299 1.00 97.38 90 ARG A C 1
ATOM 780 O O . ARG A 1 90 ? 19.274 -2.880 -28.238 1.00 97.38 90 ARG A O 1
ATOM 787 N N . ARG A 1 91 ? 18.403 -4.298 -26.723 1.00 97.31 91 ARG A N 1
ATOM 788 C CA . ARG A 1 91 ? 19.116 -5.499 -27.196 1.00 97.31 91 ARG A CA 1
ATOM 789 C C . ARG A 1 91 ? 18.690 -5.859 -28.616 1.00 97.31 91 ARG A C 1
ATOM 791 O O . ARG A 1 91 ? 19.564 -6.080 -29.450 1.00 97.31 91 ARG A O 1
ATOM 798 N N . ASP A 1 92 ? 17.394 -5.808 -28.898 1.00 96.88 92 ASP A N 1
ATOM 799 C CA . ASP A 1 92 ? 16.834 -6.113 -30.214 1.00 96.88 92 ASP A CA 1
ATOM 800 C C . ASP A 1 92 ? 17.334 -5.108 -31.262 1.00 96.88 92 ASP A C 1
ATOM 802 O O . ASP A 1 92 ? 17.889 -5.510 -32.281 1.00 96.88 92 ASP A O 1
ATOM 806 N N . ILE A 1 93 ? 17.286 -3.801 -30.970 1.00 96.75 93 ILE A N 1
ATOM 807 C CA . ILE A 1 93 ? 17.825 -2.755 -31.862 1.00 96.75 93 ILE A CA 1
ATOM 808 C C . ILE A 1 93 ? 19.338 -2.918 -32.083 1.00 96.75 93 ILE A C 1
ATOM 810 O O . ILE A 1 93 ? 19.848 -2.681 -33.178 1.00 96.75 93 ILE A O 1
ATOM 814 N N . ILE A 1 94 ? 20.100 -3.306 -31.057 1.00 96.12 94 ILE A N 1
ATOM 815 C CA . ILE A 1 94 ? 21.537 -3.568 -31.217 1.00 96.12 94 ILE A CA 1
ATOM 816 C C . ILE A 1 94 ? 21.763 -4.810 -32.090 1.00 96.12 94 ILE A C 1
ATOM 818 O O . ILE A 1 94 ? 22.655 -4.780 -32.940 1.00 96.12 94 ILE A O 1
ATOM 822 N N . LYS A 1 95 ? 20.973 -5.880 -31.912 1.00 94.75 95 LYS A N 1
ATOM 823 C CA . LYS A 1 95 ? 21.042 -7.105 -32.726 1.00 94.75 95 LYS A CA 1
ATOM 824 C C . LYS A 1 95 ? 20.751 -6.783 -34.192 1.00 94.75 95 LYS A C 1
ATOM 826 O O . LYS A 1 95 ? 21.587 -7.095 -35.038 1.00 94.75 95 LYS A O 1
ATOM 831 N N . THR A 1 96 ? 19.669 -6.058 -34.482 1.00 94.25 96 THR A N 1
ATOM 832 C CA . THR A 1 96 ? 19.311 -5.666 -35.856 1.00 94.25 96 THR A CA 1
ATOM 833 C C . THR A 1 96 ? 20.366 -4.758 -36.486 1.00 94.25 96 THR A C 1
ATOM 835 O O . THR A 1 96 ? 20.770 -4.984 -37.623 1.00 94.25 96 THR A O 1
ATOM 838 N N . ARG A 1 97 ? 20.919 -3.786 -35.745 1.00 93.94 97 ARG A N 1
ATOM 839 C CA . ARG A 1 97 ? 22.029 -2.943 -36.234 1.00 93.94 97 ARG A CA 1
ATOM 840 C C . ARG A 1 97 ? 23.303 -3.735 -36.5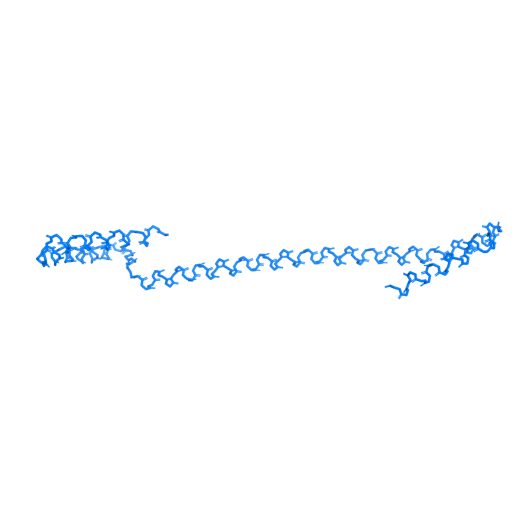16 1.00 93.94 97 ARG A C 1
ATOM 842 O O . ARG A 1 97 ? 24.023 -3.402 -37.455 1.00 93.94 97 ARG A O 1
ATOM 849 N N . LYS A 1 98 ? 23.622 -4.745 -35.700 1.00 90.94 98 LYS A N 1
ATOM 850 C CA . LYS A 1 98 ? 24.762 -5.639 -35.953 1.00 90.94 98 LYS A CA 1
ATOM 851 C C . LYS A 1 98 ? 24.524 -6.451 -37.223 1.00 90.94 98 LYS A C 1
ATOM 853 O O . LYS A 1 98 ? 25.397 -6.448 -38.084 1.00 90.94 98 LYS A O 1
ATOM 858 N N . GLN A 1 99 ? 23.341 -7.050 -37.362 1.00 87.44 99 GLN A N 1
ATOM 859 C CA . GLN A 1 99 ? 22.942 -7.831 -38.536 1.00 87.44 99 GLN A CA 1
ATOM 860 C C . GLN A 1 99 ? 22.956 -6.993 -39.821 1.00 87.44 99 GLN A C 1
ATOM 862 O O . GLN A 1 99 ? 23.559 -7.407 -40.803 1.00 87.44 99 GLN A O 1
ATOM 867 N N . ALA A 1 100 ? 22.432 -5.765 -39.797 1.00 89.81 100 ALA A N 1
ATOM 868 C CA . ALA A 1 100 ? 22.447 -4.858 -40.950 1.00 89.81 100 ALA A CA 1
ATOM 869 C C . ALA A 1 100 ? 23.867 -4.485 -41.432 1.00 89.81 100 ALA A C 1
ATOM 871 O O . ALA A 1 100 ? 24.067 -4.160 -42.602 1.00 89.81 100 ALA A O 1
ATOM 872 N N . LYS A 1 101 ? 24.879 -4.548 -40.553 1.00 89.88 101 LYS A N 1
ATOM 873 C CA . LYS A 1 101 ? 26.291 -4.308 -40.906 1.00 89.88 101 LYS A CA 1
ATOM 874 C C . LYS A 1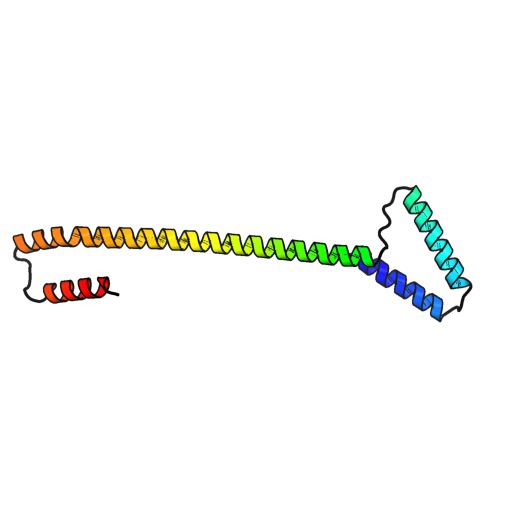 101 ? 27.004 -5.547 -41.459 1.00 89.88 101 LYS A C 1
ATOM 876 O O . LYS A 1 101 ? 28.076 -5.398 -42.041 1.00 89.88 101 LYS A O 1
ATOM 881 N N . LEU A 1 102 ? 26.462 -6.751 -41.270 1.00 85.88 102 LEU A N 1
ATOM 882 C CA . LEU A 1 102 ? 27.054 -7.984 -41.794 1.00 85.88 102 LEU A CA 1
ATOM 883 C C . LEU A 1 102 ? 27.151 -7.991 -43.329 1.00 85.88 102 LEU A C 1
ATOM 885 O O . LEU A 1 102 ? 28.265 -8.169 -43.817 1.00 85.88 102 LEU A O 1
ATOM 889 N N . PRO A 1 103 ? 26.094 -7.709 -44.120 1.00 83.75 103 PRO A N 1
ATOM 890 C CA . PRO A 1 103 ? 26.175 -7.827 -45.578 1.00 83.75 103 PRO A CA 1
ATOM 891 C C . PRO A 1 103 ? 27.177 -6.847 -46.198 1.00 83.75 103 PRO A C 1
ATOM 893 O O . PRO A 1 103 ? 27.876 -7.189 -47.149 1.00 83.75 103 PRO A O 1
ATOM 896 N N . THR A 1 104 ? 27.306 -5.632 -45.655 1.00 86.75 104 THR A N 1
ATOM 897 C CA . THR A 1 104 ? 28.304 -4.661 -46.131 1.00 86.75 104 THR A CA 1
ATOM 898 C C . THR A 1 104 ? 29.730 -5.095 -45.796 1.00 86.75 104 THR A C 1
ATOM 900 O O . THR A 1 104 ? 30.618 -4.942 -46.634 1.00 86.75 104 THR A O 1
ATOM 903 N N . LYS A 1 105 ? 29.963 -5.689 -44.618 1.00 84.25 105 LYS A N 1
ATOM 904 C CA . LYS A 1 105 ? 31.255 -6.308 -44.278 1.00 84.25 105 LYS A CA 1
ATOM 905 C C . LYS A 1 105 ? 31.570 -7.498 -45.184 1.00 84.25 105 LYS A C 1
ATOM 907 O O . LYS A 1 105 ? 32.670 -7.541 -45.726 1.00 84.25 105 LYS A O 1
ATOM 912 N N . MET A 1 106 ? 30.600 -8.382 -45.422 1.00 80.69 106 MET A N 1
ATOM 913 C CA . MET A 1 106 ? 30.762 -9.524 -46.327 1.00 80.69 106 MET A CA 1
ATOM 914 C C . MET A 1 106 ? 31.110 -9.071 -47.746 1.00 80.69 106 MET A C 1
ATOM 916 O O . MET A 1 106 ? 32.067 -9.567 -48.329 1.00 80.69 106 MET A O 1
ATOM 920 N N . LYS A 1 107 ? 30.419 -8.055 -48.285 1.00 83.69 107 LYS A N 1
ATOM 921 C CA . LYS A 1 107 ? 30.755 -7.468 -49.596 1.00 83.69 107 LYS A CA 1
ATOM 922 C C . LYS A 1 107 ? 32.188 -6.922 -49.646 1.00 83.69 107 LYS A C 1
ATOM 924 O O . LYS A 1 107 ? 32.850 -7.059 -50.668 1.00 83.69 107 LYS A O 1
ATOM 929 N N . ARG A 1 108 ? 32.683 -6.303 -48.567 1.00 85.38 108 ARG A N 1
ATOM 930 C CA . ARG A 1 108 ? 34.067 -5.793 -48.496 1.00 85.38 108 ARG A CA 1
ATOM 931 C C . ARG A 1 108 ? 35.103 -6.914 -48.435 1.00 85.38 108 ARG A C 1
ATOM 933 O O . ARG A 1 108 ? 36.157 -6.754 -49.032 1.00 85.38 108 ARG A O 1
ATOM 940 N N . LEU A 1 109 ? 34.811 -8.005 -47.727 1.00 82.38 109 LEU A N 1
ATOM 941 C CA . LEU A 1 109 ? 35.680 -9.183 -47.665 1.00 82.38 109 LEU A CA 1
ATOM 942 C C . LEU A 1 109 ? 35.724 -9.911 -49.017 1.00 82.38 109 LEU A C 1
ATOM 944 O O . LEU A 1 109 ? 36.819 -10.233 -49.465 1.00 82.38 109 LEU A O 1
ATOM 948 N N . LYS A 1 110 ? 34.571 -10.050 -49.705 1.00 79.94 110 LYS A N 1
ATOM 949 C CA . LYS A 1 110 ? 34.462 -10.609 -51.073 1.00 79.94 110 LYS A CA 1
ATOM 950 C C . LYS A 1 110 ? 35.374 -9.866 -52.041 1.00 79.94 110 LYS A C 1
ATOM 952 O O . LYS A 1 110 ? 36.139 -10.485 -52.750 1.00 79.94 110 LYS A O 1
ATOM 957 N N . LYS A 1 111 ? 35.337 -8.529 -52.018 1.00 84.31 1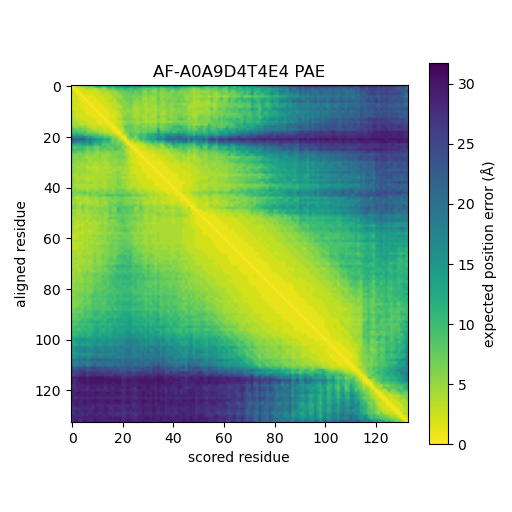11 LYS A N 1
ATOM 958 C CA . LYS A 1 111 ? 36.173 -7.678 -52.884 1.00 84.31 111 LYS A CA 1
ATOM 959 C C . LYS A 1 111 ? 37.677 -7.766 -52.617 1.00 84.31 111 LYS A C 1
ATOM 961 O O . LYS A 1 111 ? 38.446 -7.270 -53.427 1.00 84.31 111 LYS A O 1
ATOM 966 N N . LYS A 1 112 ? 38.083 -8.258 -51.446 1.00 84.12 112 LYS A N 1
ATOM 967 C CA . LYS A 1 112 ? 39.492 -8.383 -51.060 1.00 84.12 112 LYS A CA 1
ATOM 968 C C . LYS A 1 112 ? 39.984 -9.829 -51.145 1.00 84.12 112 LYS A C 1
ATOM 970 O O . LYS A 1 112 ? 41.077 -10.087 -50.660 1.00 84.12 112 LYS A O 1
ATOM 975 N N . ASP A 1 113 ? 39.158 -10.762 -51.617 1.00 75.94 113 ASP A N 1
ATOM 976 C CA . ASP A 1 113 ? 39.440 -12.204 -51.650 1.00 75.94 113 ASP A CA 1
ATOM 977 C C . ASP A 1 113 ? 39.796 -12.821 -50.281 1.00 75.94 113 ASP A C 1
ATOM 979 O O . ASP A 1 113 ? 40.327 -13.920 -50.188 1.00 75.94 113 ASP A O 1
ATOM 983 N N . HIS A 1 114 ? 39.437 -12.152 -49.177 1.00 77.12 114 HIS A N 1
ATOM 984 C CA . HIS A 1 114 ? 39.642 -12.648 -47.805 1.00 77.12 114 HIS A CA 1
ATOM 985 C C . HIS A 1 114 ? 38.501 -13.580 -47.350 1.00 77.12 114 HIS A C 1
ATOM 987 O O . HIS A 1 114 ? 38.115 -13.581 -46.179 1.00 77.12 114 HIS A O 1
ATOM 993 N N . ILE A 1 115 ? 37.891 -14.323 -48.274 1.00 68.38 115 ILE A N 1
ATOM 994 C CA . ILE A 1 115 ? 36.782 -15.233 -47.973 1.00 68.38 115 ILE A CA 1
ATOM 995 C C . ILE A 1 115 ? 37.237 -16.655 -48.204 1.00 68.38 115 ILE A C 1
ATOM 997 O O . ILE A 1 115 ? 37.513 -17.052 -49.328 1.00 68.38 115 ILE A O 1
ATOM 1001 N N . ILE A 1 116 ? 37.276 -17.408 -47.109 1.00 63.75 116 ILE A N 1
ATOM 1002 C CA . ILE A 1 116 ? 37.529 -18.843 -47.105 1.00 63.75 116 ILE A CA 1
ATOM 1003 C C . ILE A 1 116 ? 36.198 -19.534 -47.453 1.00 63.75 116 ILE A C 1
ATOM 1005 O O . ILE A 1 116 ? 35.236 -19.364 -46.692 1.00 63.75 116 ILE A O 1
ATOM 1009 N N . PRO A 1 117 ? 36.102 -20.262 -48.581 1.00 59.66 117 PRO A N 1
ATOM 1010 C CA . PRO A 1 117 ? 34.924 -21.068 -48.909 1.00 59.66 117 PRO A CA 1
ATOM 1011 C C . PRO A 1 117 ? 34.636 -22.077 -47.782 1.00 59.66 117 PRO A C 1
ATOM 1013 O O . PRO A 1 117 ? 35.570 -22.647 -47.222 1.00 59.66 117 PRO A O 1
ATOM 1016 N N . GLY A 1 118 ? 33.369 -22.258 -47.398 1.00 61.66 118 GLY A N 1
ATOM 1017 C CA . GLY A 1 118 ? 32.942 -23.158 -46.311 1.00 61.66 118 GLY A CA 1
ATOM 1018 C C . GLY A 1 118 ? 32.895 -22.528 -44.909 1.00 61.66 118 GLY A C 1
ATOM 1019 O O . GLY A 1 118 ? 31.878 -22.634 -44.235 1.00 61.66 118 GLY A O 1
ATOM 1020 N N . PHE A 1 119 ? 33.914 -21.763 -44.485 1.00 62.81 119 PHE A N 1
ATOM 1021 C CA . PHE A 1 119 ? 33.954 -21.176 -43.123 1.00 62.81 119 PHE A CA 1
ATOM 1022 C C . PHE A 1 119 ? 32.785 -20.216 -42.826 1.00 62.81 119 PHE A C 1
ATOM 1024 O O . PHE A 1 119 ? 32.379 -20.055 -41.678 1.00 62.81 119 PHE A O 1
ATOM 1031 N N . TRP A 1 120 ? 32.245 -19.556 -43.854 1.00 57.03 120 TRP A N 1
ATOM 1032 C CA . TRP A 1 120 ? 31.162 -18.577 -43.711 1.00 57.03 120 TRP A CA 1
ATOM 1033 C C . TRP A 1 120 ? 29.774 -19.125 -44.073 1.00 57.03 120 TRP A C 1
ATOM 1035 O O . TRP A 1 120 ? 28.787 -18.544 -43.631 1.00 57.03 120 TRP A O 1
ATOM 1045 N N . GLU A 1 121 ? 29.687 -20.235 -44.814 1.00 57.22 121 GLU A N 1
ATOM 1046 C CA . GLU A 1 121 ? 28.412 -20.910 -45.119 1.00 57.22 121 GLU A CA 1
ATOM 1047 C C . GLU A 1 121 ? 27.824 -21.533 -43.847 1.00 57.22 121 GLU A C 1
ATOM 1049 O O . GLU A 1 121 ? 26.651 -21.317 -43.543 1.00 57.22 121 GLU A O 1
ATOM 1054 N N . ASP A 1 122 ? 28.666 -22.156 -43.019 1.00 55.47 122 ASP A N 1
ATOM 1055 C CA . ASP A 1 122 ? 28.271 -22.663 -41.700 1.00 55.47 122 ASP A CA 1
ATOM 1056 C C . ASP A 1 122 ? 27.826 -21.536 -40.754 1.00 55.47 122 ASP A C 1
ATOM 1058 O O . ASP A 1 122 ? 26.886 -21.690 -39.974 1.00 55.47 122 ASP A O 1
ATOM 1062 N N . VAL A 1 123 ? 28.461 -20.360 -40.836 1.00 59.72 123 VAL A N 1
ATOM 1063 C CA . VAL A 1 123 ? 28.089 -19.188 -40.027 1.00 59.72 123 VAL A CA 1
ATOM 1064 C C . VAL A 1 123 ? 26.759 -18.593 -40.492 1.00 59.72 123 VAL A C 1
ATOM 1066 O O . VAL A 1 123 ? 25.959 -18.195 -39.646 1.00 59.72 123 VAL A O 1
ATOM 1069 N N . ASP A 1 124 ? 26.487 -18.553 -41.797 1.00 57.09 124 ASP A N 1
ATOM 1070 C CA . ASP A 1 124 ? 25.203 -18.099 -42.341 1.00 57.09 124 ASP A CA 1
ATOM 1071 C C . ASP A 1 124 ? 24.064 -19.065 -41.958 1.00 57.09 124 ASP A C 1
ATOM 1073 O O . ASP A 1 124 ? 22.997 -18.607 -41.538 1.00 57.09 124 ASP A O 1
ATOM 1077 N N . VAL A 1 125 ? 24.308 -20.383 -41.969 1.00 59.72 125 VAL A N 1
ATOM 1078 C CA . VAL A 1 125 ? 23.369 -21.409 -41.471 1.00 59.72 125 VAL A CA 1
ATOM 1079 C C . VAL A 1 125 ? 23.142 -21.276 -39.961 1.00 59.72 125 VAL A C 1
ATOM 1081 O O . VAL A 1 125 ? 21.999 -21.289 -39.507 1.00 59.72 125 VAL A O 1
ATOM 1084 N N . LEU A 1 126 ? 24.194 -21.053 -39.167 1.00 57.34 126 LEU A N 1
ATOM 1085 C CA . LEU A 1 126 ? 24.088 -20.831 -37.717 1.00 57.34 126 LEU A CA 1
ATOM 1086 C C . LEU A 1 126 ? 23.373 -19.515 -37.366 1.00 57.34 126 LEU A C 1
ATOM 1088 O O . LEU A 1 126 ? 22.650 -19.438 -36.369 1.00 57.34 126 LEU A O 1
ATOM 1092 N N . VAL A 1 127 ? 23.555 -18.460 -38.165 1.00 59.19 127 VAL A N 1
ATOM 1093 C CA . VAL A 1 127 ? 22.845 -17.183 -37.997 1.00 59.19 127 VAL A CA 1
ATOM 1094 C C . VAL A 1 127 ? 21.375 -17.316 -38.401 1.00 59.19 127 VAL A C 1
ATOM 1096 O O . VAL A 1 127 ? 20.528 -16.733 -37.720 1.00 59.19 127 VAL A O 1
ATOM 1099 N N . ALA A 1 128 ? 21.067 -18.090 -39.446 1.00 56.22 128 ALA A N 1
ATOM 1100 C CA . ALA A 1 128 ? 19.704 -18.405 -39.867 1.00 56.22 128 ALA A CA 1
ATOM 1101 C C . ALA A 1 128 ? 18.970 -19.292 -38.844 1.00 56.22 128 ALA A C 1
ATOM 1103 O O . ALA A 1 128 ? 17.843 -18.975 -38.473 1.00 56.22 128 ALA A O 1
ATOM 1104 N N . ALA A 1 129 ? 19.627 -20.319 -38.297 1.00 55.72 129 ALA A N 1
ATOM 1105 C CA . ALA A 1 129 ? 19.087 -21.147 -37.215 1.00 55.72 129 ALA A CA 1
ATOM 1106 C C . ALA A 1 129 ? 18.758 -20.303 -35.968 1.00 55.72 129 ALA A C 1
ATOM 1108 O O . ALA A 1 129 ? 17.668 -20.387 -35.417 1.00 55.72 129 ALA A O 1
ATOM 1109 N N . ARG A 1 130 ? 19.633 -19.356 -35.598 1.00 55.69 130 ARG A N 1
ATOM 1110 C CA . ARG A 1 130 ? 19.418 -18.418 -34.473 1.00 55.69 130 ARG A CA 1
ATOM 1111 C C . ARG A 1 130 ? 18.373 -17.313 -34.732 1.00 55.69 130 ARG A C 1
ATOM 1113 O O . ARG A 1 130 ? 18.206 -16.404 -33.908 1.00 55.69 130 ARG A O 1
ATOM 1120 N N . LEU A 1 131 ? 17.761 -17.299 -35.913 1.00 50.16 131 LEU A N 1
ATOM 1121 C CA . LEU A 1 131 ? 16.641 -16.429 -36.280 1.00 50.16 131 LEU A CA 1
ATOM 1122 C C . LEU A 1 131 ? 15.302 -17.187 -36.313 1.00 50.16 131 LEU A C 1
ATOM 1124 O O . LEU A 1 131 ? 14.269 -16.523 -36.360 1.00 50.16 131 LEU A O 1
ATOM 1128 N N . LEU A 1 132 ? 15.332 -18.524 -36.291 1.00 49.12 132 LEU A N 1
ATOM 1129 C CA . LEU A 1 132 ? 14.162 -19.410 -36.315 1.00 49.12 132 LEU A CA 1
ATOM 1130 C C . LEU A 1 132 ? 13.738 -19.908 -34.915 1.00 49.12 132 LEU A C 1
ATOM 1132 O O . LEU A 1 132 ? 12.590 -20.320 -34.771 1.00 49.12 132 LEU A O 1
ATOM 1136 N N . ASP A 1 133 ? 14.609 -19.779 -33.905 1.00 41.06 133 ASP A N 1
ATOM 1137 C CA . ASP A 1 133 ? 14.328 -19.961 -32.463 1.00 41.06 133 ASP A CA 1
ATOM 1138 C C . ASP A 1 133 ? 14.098 -18.622 -31.726 1.00 41.06 133 ASP A C 1
ATOM 1140 O O . ASP A 1 133 ? 13.227 -18.561 -30.825 1.00 41.06 133 ASP A O 1
#

Sequence (133 aa):
MKVVRQLEVNVEKMKNLEEDDPERRAKEAQEKRNWHRALDRAEGIKVRDDPVLLEASLKRREKRRQQRRKKWDSRSQRVKQRQIERQKKRRDIIKTRKQAKLPTKMKRLKKKDHIIPGFWEDVDVLVAARLLD

Secondary structure (DSSP, 8-state):
-HHHHHHHHHHHHHHHHHHHS-SHHHHHHHHHHHHHHHHHHHTT------HHHHHHHHHHHHHHHHHHHHHHHHHHHHHHHHHHHHHHHHHHHHHHHHHHHHHHHHHHHHTTT---TTTTHHHHHHHH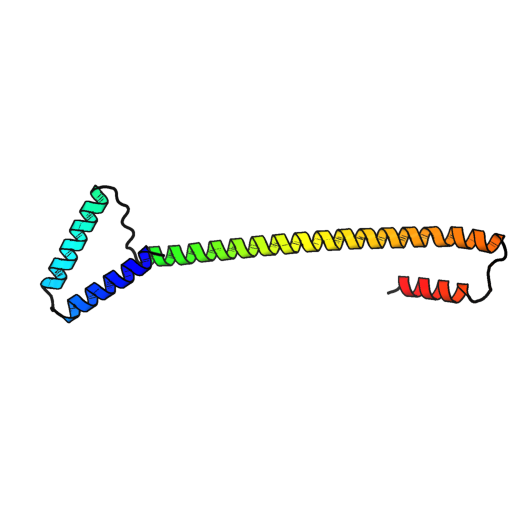HHHH-

Foldseek 3Di:
DVQVVVLVVVVVVLVVVCVVDPPDVSVVVVVVVVVVVVVCVVVVHDDDNDPVVVVVV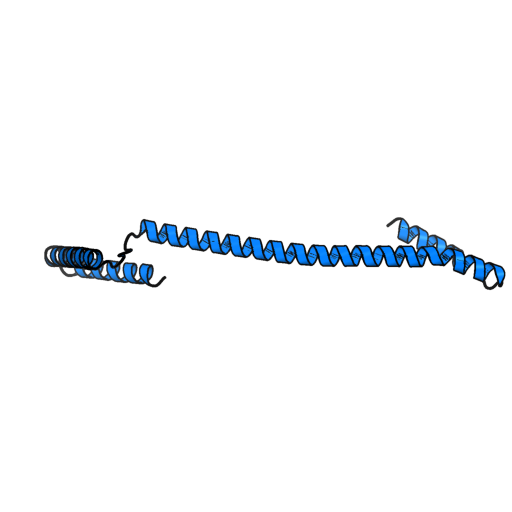VVVVVVVVVVVVVVVVVVVVVVVVVVVVVVVVVVVVVVVVVVVVVVVVVVVCVVVVVDDPPPVVVVVVVVVVVVVD

Mean predicted aligned error: 11.53 Å